Protein AF-B0NL57-F1 (afdb_monomer_lite)

Foldseek 3Di:
DDPPPPPPFDKPDDWDWDKDDPDPLKIWIWTDDDPDIFIFIDHNVLVLVLVLCCQFPVQVSRLSRLVRTDCPPHPDDSVVMGGDDGGDGGDPVSVVVSVVVSVVD

Organism: NCBI:txid449673

Radius of gyration: 15.1 Å; chains: 1; bounding box: 38×30×41 Å

Secondary structure (DSSP, 8-state):
----------BSS--EEEEEEEETTEEEEEEEETTEEEEEEE-HHHHHHHHHHHHH-HHHHHHHHHTT---TTSS--GGG--B-S-PPPPPHHHHHHHHHHHTT-

Structure (mmCIF, N/CA/C/O backbone):
data_AF-B0NL57-F1
#
_entry.id   AF-B0NL57-F1
#
loop_
_atom_site.group_PDB
_atom_site.id
_atom_site.type_symbol
_atom_site.label_atom_id
_atom_site.label_alt_id
_atom_site.label_comp_id
_atom_site.label_asym_id
_atom_site.label_entity_id
_atom_site.label_seq_id
_atom_site.pdbx_PDB_ins_code
_atom_site.Cartn_x
_atom_site.Cartn_y
_atom_site.Cartn_z
_atom_site.occupancy
_atom_site.B_iso_or_equiv
_atom_site.auth_seq_id
_atom_site.auth_comp_id
_atom_site.auth_asym_id
_atom_site.auth_atom_id
_atom_site.pdbx_PDB_model_num
ATOM 1 N N . MET A 1 1 ? 20.651 -23.569 -7.332 1.00 33.22 1 MET A N 1
ATOM 2 C CA . MET A 1 1 ? 20.722 -23.001 -5.965 1.00 33.22 1 MET A CA 1
ATOM 3 C C . MET A 1 1 ? 19.936 -21.695 -5.936 1.00 33.22 1 MET A C 1
ATOM 5 O O . MET A 1 1 ? 20.443 -20.664 -6.356 1.00 33.22 1 MET A O 1
ATOM 9 N N . GLY A 1 2 ? 18.657 -21.755 -5.560 1.00 39.44 2 GLY A N 1
ATOM 10 C CA . GLY A 1 2 ? 17.748 -20.609 -5.623 1.00 39.44 2 GLY A CA 1
ATOM 11 C C . GLY A 1 2 ? 17.950 -19.657 -4.450 1.00 39.44 2 GLY A C 1
ATOM 12 O O . GLY A 1 2 ? 17.432 -19.899 -3.364 1.00 39.44 2 GLY A O 1
ATOM 13 N N . ARG A 1 3 ? 18.654 -18.544 -4.667 1.00 40.16 3 ARG A N 1
ATOM 14 C CA . ARG A 1 3 ? 18.566 -17.395 -3.761 1.00 40.16 3 ARG A CA 1
ATOM 15 C C . ARG A 1 3 ? 17.243 -16.681 -4.039 1.00 40.16 3 ARG A C 1
ATOM 17 O O . ARG A 1 3 ? 17.204 -15.715 -4.789 1.00 40.16 3 ARG A O 1
ATOM 24 N N . LYS A 1 4 ? 16.144 -17.156 -3.440 1.00 41.59 4 LYS A N 1
ATOM 25 C CA . LYS A 1 4 ? 14.982 -16.288 -3.212 1.00 41.59 4 LYS A CA 1
ATOM 26 C C . LYS A 1 4 ? 15.467 -15.203 -2.254 1.00 41.59 4 LYS A C 1
ATOM 28 O O . LYS A 1 4 ? 15.529 -15.442 -1.051 1.00 41.59 4 LYS A O 1
ATOM 33 N N . GLN A 1 5 ? 15.865 -14.046 -2.779 1.00 42.72 5 GLN A N 1
ATOM 34 C CA . GLN A 1 5 ? 15.919 -12.830 -1.978 1.00 42.72 5 GLN A CA 1
ATOM 35 C C . GLN A 1 5 ? 14.500 -12.613 -1.456 1.00 42.72 5 GLN A C 1
ATOM 37 O O . GLN A 1 5 ? 13.628 -12.103 -2.153 1.00 42.72 5 GLN A O 1
ATOM 42 N N . LYS A 1 6 ? 14.237 -13.080 -0.235 1.00 47.16 6 LYS A N 1
ATOM 43 C CA . LYS A 1 6 ? 13.140 -12.545 0.552 1.00 47.16 6 LYS A CA 1
ATOM 44 C C . LYS A 1 6 ? 13.569 -11.116 0.863 1.00 47.16 6 LYS A C 1
ATOM 46 O O . LYS A 1 6 ? 14.261 -10.890 1.847 1.00 47.16 6 LYS A O 1
ATOM 51 N N . ASN A 1 7 ? 13.217 -10.174 -0.007 1.00 54.31 7 ASN A N 1
ATOM 52 C CA . ASN A 1 7 ? 13.155 -8.770 0.372 1.00 54.31 7 ASN A CA 1
ATOM 53 C C . ASN A 1 7 ? 12.021 -8.681 1.397 1.00 54.31 7 ASN A C 1
ATOM 55 O O . ASN A 1 7 ? 10.866 -8.449 1.045 1.00 54.31 7 ASN A O 1
ATOM 59 N N . ILE A 1 8 ? 12.324 -9.037 2.646 1.00 63.47 8 ILE A N 1
ATO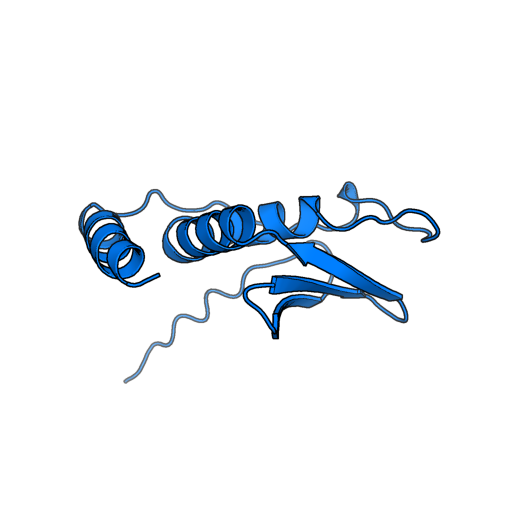M 60 C CA . ILE A 1 8 ? 11.403 -8.857 3.758 1.00 63.47 8 ILE A CA 1
ATOM 61 C C . ILE A 1 8 ? 11.371 -7.352 3.962 1.00 63.47 8 ILE A C 1
ATOM 63 O O . ILE A 1 8 ? 12.367 -6.761 4.367 1.00 63.47 8 ILE A O 1
ATOM 67 N N . ILE A 1 9 ? 10.262 -6.731 3.573 1.00 71.81 9 ILE A N 1
ATOM 68 C CA . ILE A 1 9 ? 10.036 -5.323 3.872 1.00 71.81 9 ILE A CA 1
ATOM 69 C C . ILE A 1 9 ? 9.830 -5.241 5.384 1.00 71.81 9 ILE A C 1
ATOM 71 O O . ILE A 1 9 ? 8.954 -5.920 5.923 1.00 71.81 9 ILE A O 1
ATOM 75 N N . GLU A 1 10 ? 10.668 -4.460 6.056 1.00 83.94 10 GLU A N 1
ATOM 76 C CA . GLU A 1 10 ? 10.564 -4.225 7.492 1.00 83.94 10 GLU A CA 1
ATOM 77 C C . GLU A 1 10 ? 9.432 -3.239 7.791 1.00 83.94 10 GLU A C 1
ATOM 79 O O . GLU A 1 10 ? 9.101 -2.369 6.983 1.00 83.94 10 GLU A O 1
ATOM 84 N N . THR A 1 11 ? 8.829 -3.370 8.966 1.00 88.25 11 THR A N 1
ATOM 85 C CA . THR A 1 11 ? 7.736 -2.511 9.429 1.00 88.25 11 THR A CA 1
ATOM 86 C C . THR A 1 11 ? 8.017 -2.054 10.851 1.00 88.25 11 THR A C 1
ATOM 88 O O . THR A 1 11 ? 8.512 -2.839 11.659 1.00 88.25 11 THR A O 1
ATOM 91 N N . ASN A 1 12 ? 7.655 -0.817 11.193 1.00 90.25 12 ASN A N 1
ATOM 92 C CA . ASN A 1 12 ? 7.841 -0.290 12.553 1.00 90.25 12 ASN A CA 1
ATOM 93 C C . ASN A 1 12 ? 7.041 -1.072 13.623 1.00 90.25 12 ASN A C 1
ATOM 95 O O . ASN A 1 12 ? 7.445 -1.144 14.782 1.00 90.25 12 ASN A O 1
ATOM 99 N N . LYS A 1 13 ? 5.915 -1.677 13.228 1.00 90.50 13 LYS A N 1
ATOM 100 C CA . LYS A 1 13 ? 5.066 -2.578 14.016 1.00 90.50 13 LYS A CA 1
ATOM 101 C C . LYS A 1 13 ? 4.676 -3.776 13.150 1.00 90.50 13 LYS A C 1
ATOM 103 O O . LYS A 1 13 ? 4.516 -3.601 11.947 1.00 90.50 13 LYS A O 1
ATOM 108 N N . PRO A 1 14 ? 4.493 -4.984 13.703 1.00 89.38 14 PRO A N 1
ATOM 109 C CA . PRO A 1 14 ? 4.055 -6.134 12.918 1.00 89.38 14 PRO A CA 1
ATOM 110 C C . P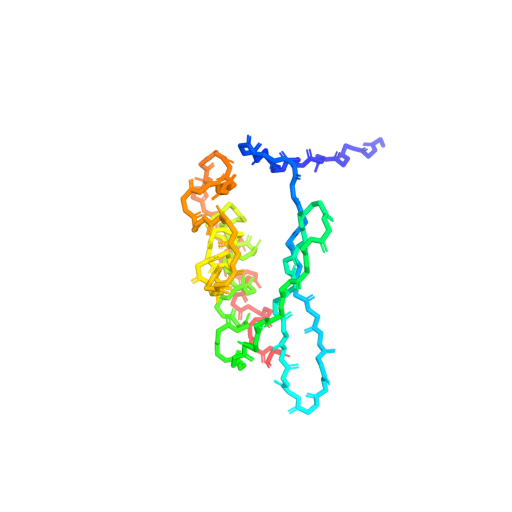RO A 1 14 ? 2.549 -6.039 12.617 1.00 89.38 14 PRO A C 1
ATOM 112 O O . PRO A 1 14 ? 1.721 -6.312 13.483 1.00 89.38 14 PRO A O 1
ATOM 115 N N . PHE A 1 15 ? 2.189 -5.662 11.389 1.00 94.50 15 PHE A N 1
ATOM 116 C CA . PHE A 1 15 ? 0.806 -5.625 10.890 1.00 94.50 15 PHE A CA 1
ATOM 117 C C . PHE A 1 15 ? 0.693 -6.293 9.513 1.00 94.50 15 PHE A C 1
ATOM 119 O O . PHE A 1 15 ? 1.691 -6.580 8.851 1.00 94.50 15 PHE A O 1
ATOM 126 N N . SER A 1 16 ? -0.537 -6.556 9.072 1.00 94.38 16 SER A N 1
ATOM 127 C CA . SER A 1 16 ? -0.822 -7.080 7.736 1.00 94.38 16 SER A CA 1
ATOM 128 C C . SER A 1 16 ? -1.469 -6.013 6.863 1.00 94.38 16 SER A C 1
ATOM 130 O O . SER A 1 16 ? -2.384 -5.320 7.301 1.00 94.38 16 SER A O 1
ATOM 132 N N . LEU A 1 17 ? -1.012 -5.914 5.614 1.00 95.56 17 LEU A N 1
ATOM 133 C CA . LEU A 1 17 ? -1.596 -5.047 4.596 1.00 95.56 17 LEU A CA 1
ATOM 134 C C . LEU A 1 17 ? -1.571 -5.746 3.236 1.00 95.56 17 LEU A C 1
ATOM 136 O O . LEU A 1 17 ? -0.502 -6.109 2.719 1.00 95.56 17 LEU A O 1
ATOM 140 N N . ARG A 1 18 ? -2.751 -5.936 2.646 1.00 94.19 18 ARG A N 1
ATOM 141 C CA . ARG A 1 18 ? -2.922 -6.633 1.366 1.00 94.19 18 ARG A CA 1
ATOM 142 C C . ARG A 1 18 ? -4.058 -6.034 0.552 1.00 94.19 18 ARG A C 1
ATOM 144 O O . ARG A 1 18 ? -4.967 -5.449 1.120 1.00 94.19 18 ARG A O 1
ATOM 151 N N . VAL A 1 19 ? -4.014 -6.236 -0.759 1.00 95.94 19 VAL A N 1
ATOM 152 C CA . VAL A 1 19 ? -5.122 -5.913 -1.664 1.00 95.94 19 VAL A CA 1
ATOM 153 C C . VAL A 1 19 ? -5.824 -7.202 -2.064 1.00 95.94 19 VAL A C 1
ATOM 155 O O . VAL A 1 19 ? -5.153 -8.195 -2.352 1.00 95.94 19 VAL A O 1
ATOM 158 N N . ILE A 1 20 ? -7.151 -7.186 -2.085 1.00 95.00 20 ILE A N 1
ATOM 159 C CA . ILE A 1 20 ? -7.990 -8.272 -2.595 1.00 95.00 20 ILE A CA 1
ATOM 160 C C . ILE A 1 20 ? -8.850 -7.772 -3.759 1.00 95.00 20 ILE A C 1
ATOM 162 O O . ILE A 1 20 ? -9.189 -6.593 -3.825 1.00 95.00 20 ILE A O 1
ATOM 166 N N . TYR A 1 21 ? -9.184 -8.666 -4.689 1.00 91.75 21 TYR A N 1
ATOM 167 C CA . TYR A 1 21 ? -10.187 -8.397 -5.717 1.00 91.75 21 TYR A CA 1
ATOM 168 C C . TYR A 1 21 ? -11.568 -8.700 -5.134 1.00 91.75 21 TYR A C 1
ATOM 170 O O . TYR A 1 21 ? -11.827 -9.839 -4.745 1.00 91.75 21 TYR A O 1
ATOM 178 N N . ALA A 1 22 ? -12.422 -7.683 -5.058 1.00 87.19 22 ALA A N 1
ATOM 179 C CA . ALA A 1 22 ? -13.755 -7.774 -4.466 1.00 87.19 22 ALA A CA 1
ATOM 180 C C . ALA A 1 22 ? -14.848 -8.111 -5.503 1.00 87.19 22 ALA A C 1
ATOM 182 O O . ALA A 1 22 ? -15.988 -8.378 -5.133 1.00 87.19 22 ALA A O 1
ATOM 183 N N . GLY A 1 23 ? -14.503 -8.148 -6.798 1.00 84.44 23 GLY A N 1
ATOM 184 C CA . GLY A 1 23 ? -15.435 -8.413 -7.901 1.00 84.44 23 GLY A CA 1
ATOM 185 C C . GLY A 1 23 ? -15.802 -7.154 -8.692 1.00 84.44 23 GLY A C 1
ATOM 186 O O . GLY A 1 23 ? -15.613 -6.037 -8.226 1.00 84.44 23 GLY A O 1
ATOM 187 N N . GLY A 1 24 ? -16.299 -7.320 -9.923 1.00 81.06 24 GLY A N 1
ATOM 188 C CA . GLY A 1 24 ? -16.795 -6.207 -10.748 1.00 81.06 24 GLY A CA 1
ATOM 189 C C . GLY A 1 24 ? -15.763 -5.121 -11.090 1.00 81.06 24 GLY A C 1
ATOM 190 O O . GLY A 1 24 ? -16.142 -3.971 -11.274 1.00 81.06 24 GLY A O 1
ATOM 191 N N . GLY A 1 25 ? -14.466 -5.452 -11.136 1.00 78.81 25 GLY A N 1
ATOM 192 C CA . GLY A 1 25 ? -13.395 -4.461 -11.332 1.00 78.81 25 GLY A CA 1
ATOM 193 C C . GLY A 1 25 ? -13.025 -3.661 -10.075 1.00 78.81 25 GLY A C 1
ATOM 194 O O . GLY A 1 25 ? -12.214 -2.741 -10.164 1.00 78.81 25 GLY A O 1
ATOM 195 N N . MET A 1 26 ? -13.589 -4.013 -8.916 1.00 86.50 26 MET A N 1
ATOM 196 C CA . MET A 1 26 ? -13.320 -3.364 -7.635 1.00 86.50 26 MET A CA 1
ATOM 197 C C . MET A 1 26 ? -12.263 -4.122 -6.835 1.00 86.50 26 MET A C 1
ATOM 199 O O . MET A 1 26 ? -12.226 -5.358 -6.802 1.00 86.50 26 MET A O 1
ATOM 203 N N . TYR A 1 27 ? -11.422 -3.360 -6.146 1.00 94.50 27 TYR A N 1
ATOM 204 C CA . TYR A 1 27 ? -10.389 -3.875 -5.259 1.00 94.50 27 TYR A CA 1
ATOM 205 C C . TYR A 1 27 ? -10.585 -3.303 -3.860 1.00 94.50 27 TYR A C 1
ATOM 207 O O . TYR A 1 27 ? -11.167 -2.235 -3.700 1.00 94.50 27 TYR A O 1
ATOM 215 N N . GLU A 1 28 ? -10.075 -3.993 -2.848 1.00 96.00 28 GLU A N 1
ATOM 216 C CA . GLU A 1 28 ? -10.092 -3.509 -1.469 1.00 96.00 28 GLU A CA 1
ATOM 217 C C . GLU A 1 28 ? -8.722 -3.677 -0.825 1.00 96.00 28 GLU A C 1
ATOM 219 O O . GLU A 1 28 ? -8.077 -4.720 -0.967 1.00 96.00 28 GLU A O 1
ATOM 224 N N . VAL A 1 29 ? -8.286 -2.663 -0.079 1.00 97.06 29 VAL A N 1
ATOM 225 C CA . VAL A 1 29 ? -7.178 -2.793 0.864 1.00 97.06 29 VAL A CA 1
ATOM 226 C C . VAL A 1 29 ? -7.714 -3.374 2.158 1.00 97.06 29 VAL A C 1
ATOM 228 O O . VAL A 1 29 ? -8.663 -2.855 2.737 1.00 97.06 29 VAL A O 1
ATOM 231 N N . VAL A 1 30 ? -7.063 -4.429 2.632 1.00 97.25 30 VAL A N 1
ATOM 232 C CA . VAL A 1 30 ? -7.323 -5.042 3.928 1.00 97.25 30 VAL A CA 1
ATOM 233 C C . VAL A 1 30 ? -6.129 -4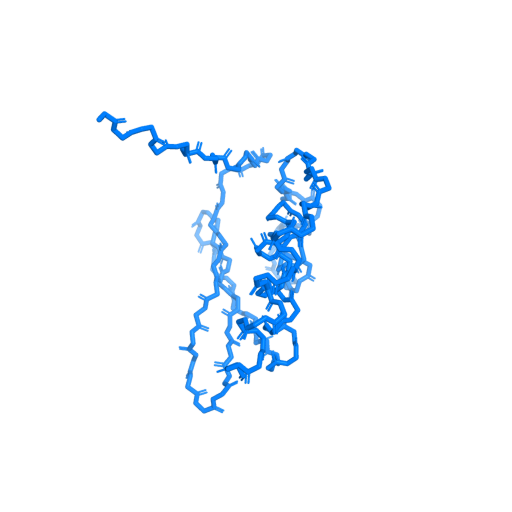.780 4.828 1.00 97.25 30 VAL A C 1
ATOM 235 O O . VAL A 1 30 ? -5.027 -5.281 4.573 1.00 97.25 30 VAL A O 1
ATOM 238 N N . PHE A 1 31 ? -6.369 -4.020 5.889 1.00 97.62 31 PHE A N 1
ATOM 239 C CA . PHE A 1 31 ? -5.432 -3.814 6.983 1.00 97.62 31 PHE A CA 1
ATOM 240 C C . PHE A 1 31 ? -5.837 -4.683 8.171 1.00 97.62 31 PHE A C 1
ATOM 242 O O . PHE A 1 31 ? -7.020 -4.775 8.500 1.00 97.62 31 PHE A O 1
ATOM 249 N N . ALA A 1 32 ? -4.864 -5.311 8.829 1.00 97.06 32 ALA A N 1
ATOM 250 C CA . ALA A 1 32 ? -5.102 -6.038 10.068 1.00 97.06 32 ALA A CA 1
ATOM 251 C C . ALA A 1 32 ? -3.972 -5.826 11.077 1.00 97.06 32 ALA A C 1
ATOM 253 O O . ALA A 1 32 ? -2.796 -6.034 10.763 1.00 97.06 32 ALA A O 1
ATOM 254 N N . TYR A 1 33 ? -4.347 -5.477 12.304 1.00 96.81 33 TYR A N 1
ATOM 255 C CA . TYR A 1 33 ? -3.446 -5.360 13.445 1.00 96.81 33 TYR A CA 1
ATOM 256 C C . TYR A 1 33 ? -4.210 -5.688 14.729 1.00 96.81 33 TYR A C 1
ATOM 258 O O . TYR A 1 33 ? -5.245 -5.083 15.004 1.00 96.81 33 TYR A O 1
ATOM 266 N N . GLN A 1 34 ? -3.699 -6.646 15.509 1.00 93.38 34 GLN A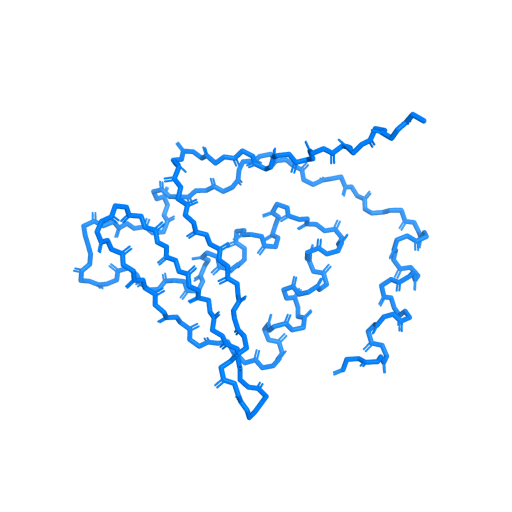 N 1
ATOM 267 C CA . GLN A 1 34 ? -4.391 -7.192 16.684 1.00 93.38 34 GLN A CA 1
ATOM 268 C C . GLN A 1 34 ? -5.820 -7.652 16.320 1.00 93.38 34 GLN A C 1
ATOM 270 O O . GLN A 1 34 ? -5.981 -8.453 15.399 1.00 93.38 34 GLN A O 1
ATOM 275 N N . GLU A 1 35 ? -6.845 -7.157 17.011 1.00 93.19 35 GLU A N 1
ATOM 276 C CA . GLU A 1 35 ? -8.254 -7.494 16.760 1.00 93.19 35 GLU A CA 1
ATOM 277 C C . GLU A 1 35 ? -8.905 -6.605 15.686 1.00 93.19 35 GLU A C 1
ATOM 279 O O . GLU A 1 35 ? -10.026 -6.867 15.251 1.00 93.19 35 GLU A O 1
ATOM 284 N N . ILE A 1 36 ? -8.197 -5.575 15.209 1.00 94.88 36 ILE A N 1
ATOM 285 C CA . ILE A 1 36 ? -8.720 -4.618 14.236 1.00 94.88 36 ILE A CA 1
ATOM 286 C C . ILE A 1 36 ? -8.499 -5.135 12.818 1.00 94.88 36 ILE A C 1
ATOM 288 O O . ILE A 1 36 ? -7.382 -5.487 12.427 1.00 94.88 36 ILE A O 1
ATOM 292 N N . LYS A 1 37 ? -9.574 -5.119 12.025 1.00 96.75 37 LYS A N 1
ATOM 293 C CA . LYS A 1 37 ? -9.547 -5.334 10.577 1.00 96.75 37 LYS A CA 1
ATOM 294 C C . LYS A 1 37 ? -10.304 -4.209 9.892 1.00 96.75 37 LYS A C 1
ATOM 296 O O . LYS A 1 37 ? -11.479 -4.005 10.178 1.00 96.75 37 LYS A O 1
ATOM 301 N N . LEU A 1 38 ? -9.626 -3.509 8.993 1.00 97.31 38 LEU A N 1
ATOM 302 C CA . LEU A 1 38 ? -10.187 -2.396 8.236 1.00 97.31 38 LEU A CA 1
ATOM 303 C C . LEU A 1 38 ? -10.174 -2.747 6.754 1.00 97.31 38 LEU A C 1
ATOM 305 O O . LEU A 1 38 ? -9.228 -3.374 6.266 1.00 97.31 38 LEU A O 1
ATOM 309 N N . TYR A 1 39 ? -11.231 -2.334 6.065 1.00 96.12 39 TYR A N 1
ATOM 310 C CA . TYR A 1 39 ? -11.440 -2.567 4.644 1.00 96.12 39 TYR A CA 1
ATOM 311 C C . TYR A 1 39 ? -11.675 -1.219 3.987 1.00 96.12 39 TYR A C 1
ATOM 313 O O . TYR A 1 39 ? -12.544 -0.467 4.427 1.00 96.12 39 TYR A O 1
ATOM 321 N N . GLN A 1 40 ? -10.895 -0.917 2.955 1.00 96.12 40 GLN A N 1
ATOM 322 C CA . GLN A 1 40 ? -11.062 0.306 2.188 1.00 96.12 40 GLN A CA 1
ATOM 323 C C . GLN A 1 40 ? -11.162 -0.029 0.698 1.00 96.12 40 GLN A C 1
ATOM 325 O O . GLN A 1 40 ? -10.253 -0.682 0.177 1.00 96.12 40 GLN A O 1
ATOM 330 N N . PRO A 1 41 ? -12.212 0.419 -0.012 1.00 95.00 41 PRO A N 1
ATOM 331 C CA . PRO A 1 41 ? -12.283 0.256 -1.455 1.00 95.00 41 PRO A CA 1
ATOM 332 C C . PRO A 1 41 ? -11.158 1.024 -2.156 1.00 95.00 41 PRO A C 1
ATOM 334 O O . PRO A 1 41 ? -10.785 2.125 -1.751 1.00 95.00 41 PRO A O 1
ATOM 337 N N . LEU A 1 42 ? -10.662 0.443 -3.244 1.00 94.50 42 LEU A N 1
ATOM 338 C CA . LEU A 1 42 ? -9.772 1.066 -4.213 1.00 94.50 42 LEU A CA 1
ATOM 339 C C . LEU A 1 42 ? -10.477 1.155 -5.561 1.00 94.50 42 LEU A C 1
ATOM 341 O O . LEU A 1 42 ? -11.064 0.181 -6.043 1.00 94.50 42 LEU A O 1
ATOM 345 N N . SER A 1 43 ? -10.345 2.308 -6.208 1.00 91.50 43 SER A N 1
ATOM 346 C CA . SER A 1 43 ? -10.675 2.434 -7.622 1.00 91.50 43 SER A CA 1
ATOM 347 C C . SER A 1 43 ? -9.694 1.625 -8.480 1.00 91.50 43 SER A C 1
ATOM 349 O O . SER A 1 43 ? -8.572 1.315 -8.066 1.00 91.50 43 SER A O 1
ATOM 351 N N . ASN A 1 44 ? -10.088 1.315 -9.717 1.00 89.94 44 ASN A N 1
ATOM 352 C CA . ASN A 1 44 ? -9.194 0.646 -10.663 1.00 89.94 44 ASN A CA 1
ATOM 353 C C . ASN A 1 44 ? -7.918 1.471 -10.932 1.00 89.94 44 ASN A C 1
ATOM 355 O O . ASN A 1 44 ? -6.832 0.914 -11.046 1.00 89.94 44 ASN A O 1
ATOM 359 N N . GLU A 1 45 ? -8.022 2.800 -10.983 1.00 91.56 45 GLU A N 1
ATOM 360 C CA . GLU A 1 45 ? -6.868 3.690 -11.166 1.00 91.56 45 GLU A CA 1
ATOM 361 C C . GLU A 1 45 ? -5.888 3.601 -9.988 1.00 91.56 45 GLU A C 1
ATOM 363 O O . GLU A 1 45 ? -4.695 3.379 -10.192 1.00 91.56 45 GLU A O 1
ATOM 368 N N . GLN A 1 46 ? -6.395 3.672 -8.752 1.00 94.50 46 GLN A N 1
ATOM 369 C CA . GLN A 1 46 ? -5.578 3.519 -7.544 1.00 94.50 46 GLN A CA 1
ATOM 370 C C . GLN A 1 46 ? -4.925 2.135 -7.481 1.00 94.50 46 GLN A C 1
ATOM 372 O O . GLN A 1 46 ? -3.760 2.001 -7.103 1.00 94.50 46 GLN A O 1
ATOM 377 N N . TYR A 1 47 ? -5.650 1.093 -7.893 1.00 93.56 47 TYR A N 1
ATOM 378 C CA . TYR A 1 47 ? -5.097 -0.251 -7.998 1.00 93.56 47 TYR A CA 1
ATOM 379 C C . TYR A 1 47 ? -3.963 -0.336 -9.031 1.00 93.56 47 TYR A C 1
ATOM 381 O O . TYR A 1 47 ? -2.920 -0.929 -8.742 1.00 93.56 47 TYR A O 1
ATOM 389 N N . ARG A 1 48 ? -4.124 0.261 -10.219 1.00 93.00 48 ARG A N 1
ATOM 390 C CA . ARG A 1 48 ? -3.085 0.272 -11.264 1.00 93.00 48 ARG A CA 1
ATOM 391 C C . ARG A 1 48 ? -1.839 1.036 -10.815 1.00 93.00 48 ARG A C 1
ATOM 393 O O . ARG A 1 48 ? -0.735 0.520 -10.988 1.00 93.00 48 ARG A O 1
ATOM 400 N N . GLU A 1 49 ? -2.002 2.184 -10.160 1.00 95.75 49 GLU A N 1
ATOM 401 C CA . GLU A 1 49 ? -0.873 2.932 -9.589 1.00 95.75 49 GLU A CA 1
ATOM 402 C C . GLU A 1 49 ? -0.180 2.128 -8.481 1.00 95.75 49 GLU A C 1
ATOM 404 O O . GLU A 1 49 ? 1.044 1.983 -8.485 1.00 95.75 49 GLU A O 1
ATOM 409 N N . TYR A 1 50 ? -0.945 1.487 -7.590 1.00 95.56 50 TYR A N 1
ATOM 410 C CA . TYR A 1 50 ? -0.380 0.560 -6.611 1.00 95.56 50 TYR A CA 1
ATOM 411 C C . TYR A 1 50 ? 0.435 -0.553 -7.285 1.00 95.56 50 TYR A C 1
ATOM 413 O O . TYR A 1 50 ? 1.535 -0.864 -6.831 1.00 95.56 50 TYR A O 1
ATOM 421 N N . ARG A 1 51 ? -0.063 -1.153 -8.373 1.00 94.50 51 ARG A N 1
ATOM 422 C CA . ARG A 1 51 ? 0.634 -2.222 -9.110 1.00 94.50 51 ARG A CA 1
ATOM 423 C C . ARG A 1 51 ? 1.953 -1.741 -9.710 1.00 94.50 51 ARG A C 1
ATOM 425 O O . ARG A 1 51 ? 2.955 -2.445 -9.566 1.00 94.50 51 ARG A O 1
ATOM 432 N N . LYS A 1 52 ? 1.963 -0.545 -10.300 1.00 95.81 52 LYS A N 1
ATOM 433 C CA . LYS A 1 52 ? 3.169 0.113 -10.815 1.00 95.81 52 LYS A CA 1
ATOM 434 C C . LYS A 1 52 ? 4.195 0.325 -9.713 1.00 95.81 52 LYS A C 1
ATOM 436 O O . LYS A 1 52 ? 5.341 -0.112 -9.833 1.00 95.81 52 LYS A O 1
ATOM 441 N N . LEU A 1 53 ? 3.774 0.943 -8.609 1.00 95.94 53 LEU A N 1
ATOM 442 C CA . LEU A 1 53 ? 4.631 1.154 -7.449 1.00 95.94 53 LEU A CA 1
ATOM 443 C C . LEU A 1 53 ? 5.124 -0.182 -6.898 1.00 95.94 53 LEU A C 1
ATOM 445 O O . LEU A 1 53 ? 6.292 -0.308 -6.580 1.00 95.94 53 LEU A O 1
ATOM 449 N N . CYS A 1 54 ? 4.294 -1.220 -6.826 1.00 92.69 54 CYS A N 1
ATOM 450 C CA . CYS A 1 54 ? 4.726 -2.516 -6.305 1.00 92.69 54 CYS A CA 1
ATOM 451 C C . CYS A 1 54 ? 5.853 -3.143 -7.128 1.00 92.69 54 CYS A C 1
ATOM 453 O O . CYS A 1 54 ? 6.679 -3.868 -6.572 1.00 92.69 54 CYS A O 1
ATOM 455 N N . TYR A 1 55 ? 5.867 -2.877 -8.433 1.00 92.56 55 TYR A N 1
ATOM 456 C CA . TYR A 1 55 ? 6.886 -3.372 -9.344 1.00 92.56 55 TYR A CA 1
ATOM 457 C C . TYR A 1 55 ? 8.182 -2.550 -9.277 1.00 92.56 55 TYR A C 1
ATOM 459 O O . TYR A 1 55 ? 9.274 -3.114 -9.295 1.00 92.56 55 TYR A O 1
ATOM 467 N N . LEU A 1 56 ? 8.063 -1.222 -9.183 1.00 94.81 56 LEU A N 1
ATOM 468 C CA . LEU A 1 56 ? 9.196 -0.295 -9.294 1.00 94.81 56 LEU A CA 1
ATOM 469 C C . LEU A 1 56 ? 9.742 0.189 -7.940 1.00 94.81 56 LEU A C 1
ATOM 471 O O . LEU A 1 56 ? 10.942 0.394 -7.797 1.00 94.81 56 LEU A O 1
ATOM 475 N N . TYR A 1 57 ? 8.866 0.359 -6.954 1.00 95.38 57 TYR A N 1
ATOM 476 C CA . TYR A 1 57 ? 9.101 1.002 -5.658 1.00 95.38 57 TYR A CA 1
ATOM 477 C C . TYR A 1 57 ? 8.291 0.309 -4.534 1.00 95.38 57 TYR A C 1
ATOM 479 O O . TYR A 1 57 ? 7.297 0.857 -4.039 1.00 95.38 57 TYR A O 1
ATOM 487 N N . PRO A 1 58 ? 8.638 -0.932 -4.148 1.00 93.00 58 PRO A N 1
ATOM 488 C CA . PRO A 1 58 ? 7.821 -1.753 -3.256 1.00 93.00 58 PRO A CA 1
ATOM 489 C C . PRO A 1 58 ? 7.566 -1.143 -1.868 1.00 93.00 58 PRO A C 1
ATOM 491 O O . PRO A 1 58 ? 6.477 -1.350 -1.327 1.00 93.00 58 PRO A O 1
ATOM 494 N N . VAL A 1 59 ? 8.509 -0.393 -1.285 1.00 93.75 59 VAL A N 1
ATOM 495 C CA . VAL A 1 59 ? 8.302 0.276 0.014 1.00 93.75 59 VAL A CA 1
ATOM 496 C C . VAL A 1 59 ? 7.279 1.402 -0.137 1.00 93.75 59 VAL A C 1
ATOM 498 O O . VAL A 1 59 ? 6.300 1.450 0.613 1.00 93.75 59 VAL A O 1
ATOM 501 N N . ARG A 1 60 ? 7.434 2.262 -1.156 1.00 95.50 60 ARG A N 1
ATOM 502 C CA . ARG A 1 60 ? 6.440 3.299 -1.484 1.00 95.50 60 ARG A CA 1
ATOM 503 C C . ARG A 1 60 ? 5.073 2.701 -1.784 1.00 95.50 60 ARG A C 1
ATOM 505 O O . ARG A 1 60 ? 4.084 3.232 -1.302 1.00 95.50 60 ARG A O 1
ATOM 512 N N . ALA A 1 61 ? 4.997 1.579 -2.499 1.00 96.06 61 ALA A N 1
ATOM 513 C CA . ALA A 1 61 ? 3.731 0.913 -2.809 1.00 96.06 61 ALA A CA 1
ATOM 514 C C . ALA A 1 61 ? 2.958 0.512 -1.550 1.00 96.06 61 ALA A C 1
ATOM 516 O O . ALA A 1 61 ? 1.736 0.636 -1.484 1.00 96.06 61 ALA A O 1
ATOM 517 N N . LYS A 1 62 ? 3.672 0.009 -0.541 1.00 95.06 62 LYS A N 1
ATOM 518 C CA . LYS A 1 62 ? 3.067 -0.411 0.720 1.00 95.06 62 LYS A CA 1
ATOM 519 C C . LYS A 1 62 ? 2.621 0.775 1.572 1.00 95.06 62 LYS A C 1
ATOM 521 O O . LYS A 1 62 ? 1.526 0.721 2.123 1.00 95.06 62 LYS A O 1
ATOM 526 N N . ASN A 1 63 ? 3.411 1.847 1.628 1.00 96.38 63 ASN A N 1
ATOM 527 C CA . ASN A 1 63 ? 3.001 3.079 2.308 1.00 96.38 63 ASN A CA 1
ATOM 528 C C . ASN A 1 63 ? 1.841 3.786 1.581 1.00 96.38 63 ASN A C 1
ATOM 530 O O . ASN A 1 63 ? 0.910 4.215 2.249 1.00 96.38 63 ASN A O 1
ATOM 534 N N . TYR A 1 64 ? 1.825 3.782 0.244 1.00 96.81 64 TYR A N 1
ATOM 535 C CA . TYR A 1 64 ? 0.711 4.273 -0.576 1.00 96.81 64 TYR A CA 1
ATOM 536 C C . TYR A 1 64 ? -0.606 3.567 -0.238 1.00 96.81 64 TYR A C 1
ATOM 538 O O . TYR A 1 64 ? -1.620 4.218 -0.024 1.00 96.81 64 TYR A O 1
ATOM 546 N N . LEU A 1 65 ? -0.602 2.233 -0.115 1.00 96.69 65 LEU A N 1
ATOM 547 C CA . LEU A 1 65 ? -1.800 1.503 0.319 1.00 96.69 65 LEU A CA 1
ATOM 548 C C . LEU A 1 65 ? -2.250 1.878 1.731 1.00 96.69 65 LEU A C 1
ATOM 550 O O . LEU A 1 65 ? -3.445 1.928 2.012 1.00 96.69 65 LEU A O 1
ATOM 554 N N . LEU A 1 66 ? -1.287 2.078 2.626 1.00 96.62 66 LEU A N 1
ATOM 555 C CA . LEU A 1 66 ? -1.554 2.386 4.021 1.00 96.62 66 LEU A CA 1
ATOM 556 C C . LEU A 1 66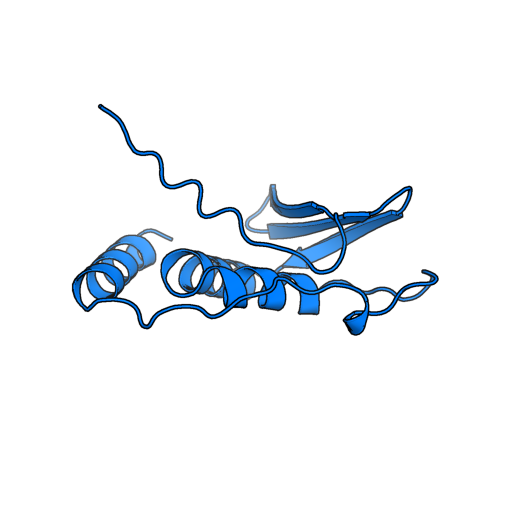 ? -2.197 3.773 4.175 1.00 96.62 66 LEU A C 1
ATOM 558 O O . LEU A 1 66 ? -2.997 3.958 5.087 1.00 96.62 66 LEU A O 1
ATOM 562 N N . ASP A 1 67 ? -1.909 4.708 3.262 1.00 97.00 67 ASP A N 1
ATOM 563 C CA . ASP A 1 67 ? -2.500 6.054 3.222 1.00 97.00 67 ASP A CA 1
ATOM 564 C C . ASP A 1 67 ? -4.013 6.047 2.946 1.00 97.00 67 ASP A C 1
ATOM 566 O O . ASP A 1 67 ? -4.696 7.006 3.297 1.00 97.00 67 ASP A O 1
ATOM 570 N N . PHE A 1 68 ? -4.559 4.964 2.381 1.00 96.50 68 PHE A N 1
ATOM 571 C CA . PHE A 1 68 ? -6.006 4.821 2.188 1.00 96.50 68 PHE A CA 1
ATOM 572 C C . PHE A 1 68 ? -6.746 4.328 3.429 1.00 96.50 68 PHE A C 1
ATOM 574 O O . PHE A 1 68 ? -7.965 4.456 3.494 1.00 96.50 68 PHE A O 1
ATOM 581 N N . ILE A 1 69 ? -6.055 3.736 4.404 1.00 97.38 69 ILE A N 1
ATOM 582 C CA . ILE A 1 69 ? -6.724 3.144 5.561 1.00 97.38 69 ILE A CA 1
ATOM 583 C C . ILE A 1 69 ? -7.293 4.249 6.453 1.00 97.38 69 ILE A C 1
ATOM 585 O O . ILE A 1 69 ? -6.544 5.018 7.060 1.00 97.38 69 ILE A O 1
ATOM 589 N N . ASN A 1 70 ? -8.622 4.292 6.576 1.00 96.94 70 ASN A N 1
ATOM 590 C CA . ASN A 1 70 ? -9.276 5.150 7.551 1.00 96.94 70 ASN A CA 1
ATOM 591 C C . ASN A 1 70 ? -9.224 4.506 8.945 1.00 96.94 70 ASN A C 1
ATOM 593 O O . ASN A 1 70 ? -9.814 3.453 9.174 1.00 96.94 70 ASN A O 1
ATOM 597 N N . PHE A 1 71 ? -8.528 5.159 9.873 1.00 96.50 71 PHE A N 1
ATOM 598 C CA . PHE A 1 71 ? -8.393 4.724 11.266 1.00 96.50 71 PHE A CA 1
ATOM 599 C C . PHE A 1 71 ? -9.424 5.363 12.211 1.00 96.50 71 PHE A C 1
ATOM 601 O O . PHE A 1 71 ? -9.345 5.157 13.424 1.00 96.50 71 PHE A O 1
ATOM 608 N N . GLU A 1 72 ? -10.377 6.139 11.693 1.00 96.19 72 GLU A N 1
ATOM 609 C CA . GLU A 1 72 ? -11.470 6.706 12.481 1.00 96.19 72 GLU A CA 1
ATOM 610 C C . GLU A 1 72 ? -12.215 5.613 13.265 1.00 96.19 72 GLU A C 1
ATOM 612 O O . GLU A 1 72 ? -12.505 4.533 12.751 1.00 96.19 72 GLU A O 1
ATOM 617 N N . GLY A 1 73 ? -12.475 5.870 14.548 1.00 95.06 73 GLY A N 1
ATOM 618 C CA . GLY A 1 73 ? -13.077 4.888 15.455 1.00 95.06 73 GLY A CA 1
ATOM 619 C C . GLY A 1 73 ? -12.108 3.831 16.003 1.00 95.06 73 GLY A C 1
ATOM 620 O O . GLY A 1 73 ? -12.518 3.000 16.810 1.00 95.06 73 GLY A O 1
ATOM 621 N N . THR A 1 74 ? -10.826 3.867 15.629 1.00 95.69 74 THR A N 1
ATOM 622 C CA . THR A 1 74 ? -9.769 3.032 16.226 1.00 95.69 74 THR A CA 1
ATOM 623 C C . THR A 1 74 ? -8.876 3.859 17.163 1.00 95.69 74 THR A C 1
ATOM 625 O O . THR A 1 74 ? -8.808 5.080 17.022 1.00 95.69 74 THR A O 1
ATOM 628 N N . PRO A 1 75 ? -8.143 3.238 18.108 1.00 96.31 75 PRO A N 1
ATOM 629 C CA . PRO A 1 75 ? -7.169 3.948 18.944 1.00 96.31 75 PRO A CA 1
ATOM 630 C C . PRO A 1 75 ? -5.861 4.281 18.206 1.00 96.31 75 PRO A C 1
ATOM 632 O O . PRO A 1 75 ? -4.919 4.770 18.829 1.00 96.31 75 PRO A O 1
ATOM 635 N N . TYR A 1 76 ? -5.768 3.975 16.910 1.00 96.19 76 TYR A N 1
ATOM 636 C CA . TYR A 1 76 ? -4.561 4.1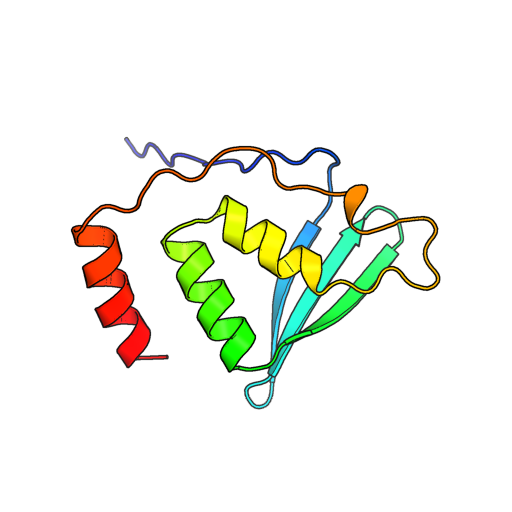56 16.116 1.00 96.19 76 TYR A CA 1
ATOM 637 C C . TYR A 1 76 ? -4.712 5.296 15.115 1.00 96.19 76 TYR A C 1
ATOM 639 O O . TYR A 1 76 ? -5.807 5.743 14.789 1.00 96.19 76 TYR A O 1
ATOM 647 N N . LYS A 1 77 ? -3.578 5.744 14.590 1.00 96.19 77 LYS A N 1
ATOM 648 C CA . LYS A 1 77 ? -3.484 6.712 13.497 1.00 96.19 77 LYS A CA 1
ATOM 649 C C . LYS A 1 77 ? -2.549 6.198 12.416 1.00 96.19 77 LYS A C 1
ATOM 651 O O . LYS A 1 77 ? -1.685 5.360 12.659 1.00 96.19 77 LYS A O 1
ATOM 656 N N . ARG A 1 78 ? -2.648 6.783 11.223 1.00 95.00 78 ARG A N 1
ATOM 657 C CA . ARG A 1 78 ? -1.794 6.443 10.079 1.00 95.00 78 ARG A CA 1
ATOM 658 C C . ARG A 1 78 ? -0.296 6.415 10.418 1.00 95.00 78 ARG A C 1
ATOM 660 O O . ARG A 1 78 ? 0.392 5.503 9.973 1.00 95.00 78 ARG A O 1
ATOM 667 N N . SER A 1 79 ? 0.206 7.370 11.206 1.00 94.50 79 SER A N 1
ATOM 668 C CA . SER A 1 79 ? 1.634 7.464 11.563 1.00 94.50 79 SER A CA 1
ATOM 669 C C . SER A 1 79 ? 2.114 6.426 12.580 1.00 94.50 79 SER A C 1
ATOM 671 O O . SER A 1 79 ? 3.311 6.329 12.835 1.00 94.50 79 SER A O 1
ATOM 673 N N . ASP A 1 80 ? 1.215 5.617 13.141 1.00 95.56 80 ASP A N 1
ATOM 674 C CA . ASP A 1 80 ? 1.594 4.504 14.008 1.00 95.56 80 ASP A CA 1
ATOM 675 C C . ASP A 1 80 ? 2.195 3.329 13.234 1.00 95.56 80 ASP A C 1
ATOM 677 O O . ASP A 1 80 ? 2.843 2.474 13.842 1.00 95.56 80 ASP A O 1
ATOM 681 N N . PHE A 1 81 ? 1.985 3.281 11.919 1.00 96.00 81 PHE A N 1
ATOM 682 C CA . PHE A 1 81 ? 2.358 2.178 11.045 1.00 96.00 81 PHE A CA 1
ATOM 683 C C . PHE A 1 81 ? 3.191 2.699 9.879 1.00 96.00 81 PHE A C 1
ATOM 685 O O . PHE A 1 81 ? 2.846 3.697 9.255 1.00 96.00 81 PHE A O 1
ATOM 692 N N . GLU A 1 82 ? 4.282 2.023 9.555 1.00 94.00 82 GLU A N 1
ATOM 693 C CA . GLU A 1 82 ? 5.142 2.416 8.446 1.00 94.00 82 GLU A CA 1
ATOM 694 C C . GLU A 1 82 ? 5.900 1.205 7.917 1.00 94.00 82 GLU A C 1
ATOM 696 O O . GLU A 1 82 ? 6.411 0.390 8.694 1.00 94.00 82 GLU A O 1
ATOM 701 N N . PHE A 1 83 ? 5.982 1.101 6.591 1.00 93.75 83 PHE A N 1
ATOM 702 C CA . PHE A 1 83 ? 6.953 0.232 5.938 1.00 93.75 83 PHE A CA 1
ATOM 703 C C . PHE A 1 83 ? 8.276 0.978 5.834 1.00 93.75 83 PHE A C 1
ATOM 705 O O . PHE A 1 83 ? 8.346 2.050 5.230 1.00 93.75 83 PHE A O 1
ATOM 712 N N . LEU A 1 84 ? 9.309 0.403 6.440 1.00 90.75 84 LEU A N 1
ATOM 713 C CA . LEU A 1 84 ? 10.621 1.008 6.577 1.00 90.75 84 LEU A CA 1
ATOM 714 C C . LEU A 1 84 ? 11.514 0.671 5.382 1.00 90.75 84 LEU A C 1
ATOM 716 O O . LEU A 1 84 ? 11.355 -0.346 4.704 1.00 90.75 84 LEU A O 1
ATOM 720 N N . GLY A 1 85 ? 12.504 1.533 5.168 1.00 89.00 85 GLY A N 1
ATOM 721 C CA . GLY A 1 85 ? 13.521 1.368 4.139 1.00 89.00 85 GLY A CA 1
ATOM 722 C C . GLY A 1 85 ? 13.422 2.406 3.031 1.00 89.00 85 GLY A C 1
ATOM 723 O O . GLY A 1 85 ? 12.652 3.363 3.087 1.00 89.00 85 GLY A O 1
ATOM 724 N N . LYS A 1 86 ? 14.270 2.231 2.020 1.00 89.00 86 LYS A N 1
ATOM 725 C CA . LYS A 1 86 ? 14.318 3.091 0.840 1.00 89.00 86 LYS A CA 1
ATOM 726 C C . LYS A 1 86 ? 14.303 2.217 -0.396 1.00 89.00 86 LYS A C 1
ATOM 728 O O . LYS A 1 86 ? 15.109 1.294 -0.514 1.00 89.00 86 LYS A O 1
ATOM 733 N N . ASP A 1 87 ? 13.404 2.538 -1.313 1.00 91.94 87 ASP A N 1
ATOM 734 C CA . ASP A 1 87 ? 13.438 1.943 -2.637 1.00 91.94 87 ASP A CA 1
ATOM 735 C C . ASP A 1 87 ? 14.710 2.380 -3.368 1.00 91.94 87 ASP A C 1
ATOM 737 O O . ASP A 1 87 ? 15.177 3.515 -3.229 1.00 91.94 87 ASP A O 1
ATOM 741 N N . LYS A 1 88 ? 15.276 1.459 -4.144 1.00 92.50 88 LYS A N 1
ATOM 742 C CA . LYS A 1 88 ? 16.309 1.794 -5.122 1.00 92.50 88 LYS A CA 1
ATOM 743 C C . LYS A 1 88 ? 15.629 2.346 -6.366 1.00 92.50 88 LYS A C 1
ATOM 745 O O . LYS A 1 88 ? 14.501 1.963 -6.664 1.00 92.50 88 LYS A O 1
ATOM 750 N N . GLU A 1 89 ? 16.331 3.195 -7.107 1.00 94.94 89 GLU A N 1
ATOM 751 C CA . GLU A 1 89 ? 15.840 3.593 -8.423 1.00 94.94 89 GLU A CA 1
ATOM 752 C C . GLU A 1 89 ? 15.721 2.358 -9.336 1.00 94.94 89 GLU A C 1
ATOM 754 O O . GLU A 1 89 ? 16.643 1.530 -9.365 1.00 94.94 89 GLU A O 1
ATOM 759 N N . PRO A 1 90 ? 14.598 2.201 -10.058 1.00 94.94 90 PRO A N 1
ATOM 760 C CA . PRO A 1 90 ? 14.386 1.078 -10.951 1.00 94.94 90 PRO A CA 1
ATOM 761 C C . PRO A 1 90 ? 15.346 1.158 -12.137 1.00 94.94 90 PRO A C 1
ATOM 763 O O . PRO A 1 90 ? 15.681 2.232 -12.641 1.00 94.94 90 PRO A O 1
ATOM 766 N N . THR A 1 91 ? 15.784 -0.003 -12.617 1.00 96.62 91 THR A N 1
ATOM 767 C CA . THR A 1 91 ? 16.596 -0.066 -13.835 1.00 96.62 91 THR A CA 1
ATOM 768 C C . THR A 1 91 ? 15.733 0.230 -15.063 1.00 96.62 91 THR A C 1
ATOM 770 O O . THR A 1 91 ? 14.513 0.055 -15.044 1.00 96.62 91 THR A O 1
ATOM 773 N N . LYS A 1 92 ? 16.367 0.627 -16.174 1.00 96.50 92 LYS A N 1
ATOM 774 C CA . LYS A 1 92 ? 15.663 0.810 -17.457 1.00 96.50 92 LYS A CA 1
ATOM 775 C C . LYS A 1 92 ? 14.885 -0.444 -17.867 1.00 96.50 92 LYS A C 1
ATOM 777 O O . LYS A 1 92 ? 13.761 -0.331 -18.328 1.00 96.50 92 LYS A O 1
ATOM 782 N N . GLU A 1 93 ? 15.460 -1.622 -17.640 1.00 96.31 93 GLU A N 1
ATOM 783 C CA . GLU A 1 93 ? 14.830 -2.915 -17.934 1.00 96.31 93 GLU A CA 1
ATOM 784 C C . GLU A 1 93 ? 13.547 -3.129 -17.123 1.00 96.31 93 GLU A C 1
ATOM 786 O O . GLU A 1 93 ? 12.534 -3.535 -17.685 1.00 96.31 93 GLU A O 1
ATOM 791 N N . MET A 1 94 ? 13.556 -2.800 -15.824 1.00 94.62 94 MET A N 1
ATOM 792 C CA . MET A 1 94 ? 12.355 -2.877 -14.982 1.00 94.62 94 MET A CA 1
ATOM 793 C C . MET A 1 94 ? 11.262 -1.925 -15.474 1.00 94.62 94 MET A C 1
ATOM 795 O O . MET A 1 94 ? 10.091 -2.295 -15.504 1.00 94.62 94 MET A O 1
ATOM 799 N N . ILE A 1 95 ? 11.635 -0.708 -15.880 1.00 95.94 95 ILE A N 1
ATOM 800 C CA . ILE A 1 95 ? 10.684 0.278 -16.407 1.00 95.94 95 ILE A CA 1
ATOM 801 C C . ILE A 1 95 ? 10.062 -0.227 -17.715 1.00 95.94 95 ILE A C 1
ATOM 803 O O . ILE A 1 95 ? 8.839 -0.221 -17.840 1.00 95.94 95 ILE A O 1
ATOM 807 N N . THR A 1 96 ? 10.877 -0.700 -18.663 1.00 96.38 96 THR A N 1
ATOM 808 C CA . THR A 1 96 ? 10.391 -1.244 -19.941 1.00 96.38 96 THR A CA 1
ATOM 809 C C . THR A 1 96 ? 9.459 -2.431 -19.718 1.00 96.38 96 THR A C 1
ATOM 811 O O . THR A 1 96 ? 8.379 -2.486 -20.300 1.00 96.38 96 THR A O 1
ATOM 814 N N . LEU A 1 97 ? 9.827 -3.352 -18.824 1.00 95.31 97 LEU A N 1
ATOM 815 C CA . LEU A 1 97 ? 8.998 -4.513 -18.515 1.00 95.31 97 LEU A CA 1
ATOM 816 C C . LEU A 1 97 ? 7.668 -4.114 -17.857 1.00 95.31 97 LEU A C 1
ATOM 818 O O . LEU A 1 97 ? 6.625 -4.668 -18.198 1.00 95.31 97 LEU A O 1
ATOM 822 N N . TRP A 1 98 ? 7.659 -3.114 -16.968 1.00 94.44 98 TRP A N 1
ATOM 823 C CA . TRP A 1 98 ? 6.402 -2.570 -16.445 1.00 94.44 98 TRP A CA 1
ATOM 824 C C . TRP A 1 98 ? 5.506 -2.016 -17.564 1.00 94.44 98 TRP A C 1
ATOM 826 O O . TRP A 1 98 ? 4.320 -2.328 -17.589 1.00 94.44 98 TRP A O 1
ATOM 836 N N . GLN A 1 99 ? 6.059 -1.251 -18.511 1.00 93.88 99 GLN A N 1
ATOM 837 C CA . GLN A 1 99 ? 5.293 -0.693 -19.636 1.00 93.88 99 GLN A CA 1
ATOM 838 C C . GLN A 1 99 ? 4.671 -1.776 -20.529 1.00 93.88 99 GLN A C 1
ATOM 840 O O . GLN A 1 99 ? 3.629 -1.549 -21.142 1.00 93.88 99 GLN A O 1
ATOM 845 N N . GLU A 1 100 ? 5.292 -2.950 -20.631 1.00 94.69 100 GLU A N 1
ATOM 846 C CA . GLU A 1 100 ? 4.707 -4.099 -21.327 1.00 94.69 100 GLU A CA 1
ATOM 847 C C . GLU A 1 100 ? 3.566 -4.731 -20.526 1.00 94.69 100 GLU A C 1
ATOM 849 O O . GLU A 1 100 ? 2.500 -4.987 -21.086 1.00 94.69 100 GLU A O 1
ATOM 854 N N . ILE A 1 101 ? 3.756 -4.923 -19.216 1.00 91.88 101 ILE A N 1
ATOM 855 C CA . ILE A 1 101 ? 2.725 -5.449 -18.306 1.00 91.88 101 ILE A CA 1
ATOM 856 C C . ILE A 1 101 ? 1.497 -4.528 -18.282 1.00 91.88 101 ILE A C 1
ATOM 858 O O . ILE A 1 101 ? 0.363 -5.003 -18.315 1.00 91.88 101 ILE A O 1
ATOM 862 N N . GLU A 1 102 ? 1.712 -3.213 -18.248 1.00 90.75 102 GLU A N 1
ATOM 863 C CA . GLU A 1 102 ? 0.664 -2.197 -18.127 1.00 90.75 102 GLU A CA 1
ATOM 864 C C . GLU A 1 102 ? -0.339 -2.213 -19.288 1.00 90.75 102 GLU A C 1
ATOM 866 O O . GLU A 1 102 ? -1.520 -1.939 -19.069 1.00 90.75 102 GLU A O 1
ATOM 871 N N . LYS A 1 103 ? 0.100 -2.600 -20.494 1.00 90.56 103 LYS A N 1
ATOM 872 C CA . LYS A 1 103 ? -0.754 -2.725 -21.690 1.00 90.56 103 LYS A CA 1
ATOM 873 C C . LYS A 1 103 ? -1.797 -3.840 -21.579 1.00 90.56 103 LYS A C 1
ATOM 875 O O . LYS A 1 103 ? -2.771 -3.818 -22.323 1.00 90.56 103 LYS A O 1
ATOM 880 N N . GLY A 1 104 ? -1.563 -4.826 -20.712 1.00 83.31 104 GLY A N 1
ATOM 881 C CA . GLY A 1 104 ? -2.457 -5.966 -20.493 1.00 83.31 104 GLY A CA 1
ATOM 882 C C . GLY A 1 104 ? -3.355 -5.846 -19.258 1.00 83.31 104 GLY A C 1
ATOM 883 O O . GLY A 1 104 ? -4.095 -6.786 -18.976 1.00 83.31 104 GLY A O 1
ATOM 884 N N . LEU A 1 105 ? -3.256 -4.740 -18.509 1.00 78.94 105 LEU A N 1
ATOM 885 C CA . LEU A 1 105 ? -4.106 -4.414 -17.354 1.00 78.94 105 LEU A CA 1
ATOM 886 C C . LEU A 1 105 ? -5.321 -3.580 -17.772 1.00 78.94 105 LEU A C 1
ATOM 888 O O . LEU A 1 105 ? -6.338 -3.653 -17.055 1.00 78.94 105 LEU A O 1
#

pLDDT: mean 89.69, std 13.69, range [33.22, 97.62]

Sequence (105 aa):
MGRKQKNIIETNKPFSLRVIYAGGGMYEVVFAYQEIKLYQPLSNEQYREYRKLCYLYPVRAKNYLLDFINFEGTPYKRSDFEFLGKDKEPTKEMITLWQEIEKGL